Protein AF-A0AAU1MWS6-F1 (afdb_monomer_lite)

Sequence (116 aa):
MHDRPRMEEAVDVLRAELEVGRSTKTELTTRLAWLAFMRFAQQRFATAPTPDSAGLLFQYGTYAFSGRPMFTVDLTRQFDISDDGGEHDHYVQIHCELRCECEPALDALDMLGGGC

Structure (mmCIF, N/CA/C/O backbone):
data_AF-A0AAU1MWS6-F1
#
_entry.id   AF-A0AAU1MWS6-F1
#
loop_
_atom_site.group_PDB
_atom_site.id
_atom_site.type_symbol
_atom_site.label_atom_id
_atom_site.label_alt_id
_atom_site.label_comp_id
_atom_site.label_asym_id
_atom_site.label_entity_id
_atom_site.label_seq_id
_atom_site.pdbx_PDB_ins_code
_atom_site.Cartn_x
_atom_site.Cartn_y
_atom_site.Cartn_z
_atom_site.occupancy
_atom_site.B_iso_or_equiv
_atom_site.auth_seq_id
_atom_site.auth_comp_id
_atom_site.auth_asym_id
_atom_site.auth_atom_id
_atom_site.pdbx_PDB_model_num
ATOM 1 N N . MET A 1 1 ? 23.430 -12.925 -8.103 1.00 44.72 1 MET A N 1
ATOM 2 C CA . MET A 1 1 ? 22.485 -11.816 -8.329 1.00 44.72 1 MET A CA 1
ATOM 3 C C . MET A 1 1 ? 21.163 -12.476 -8.666 1.00 44.72 1 MET A C 1
ATOM 5 O O . MET A 1 1 ? 21.060 -13.016 -9.754 1.00 44.72 1 MET A O 1
ATOM 9 N N . HIS A 1 2 ? 20.258 -12.618 -7.693 1.00 53.53 2 HIS A N 1
ATOM 10 C CA . HIS A 1 2 ? 18.926 -13.152 -7.995 1.00 53.53 2 HIS A CA 1
ATOM 11 C C . HIS A 1 2 ? 18.203 -12.121 -8.861 1.00 53.53 2 HIS A C 1
ATOM 13 O O . HIS A 1 2 ? 18.380 -10.919 -8.632 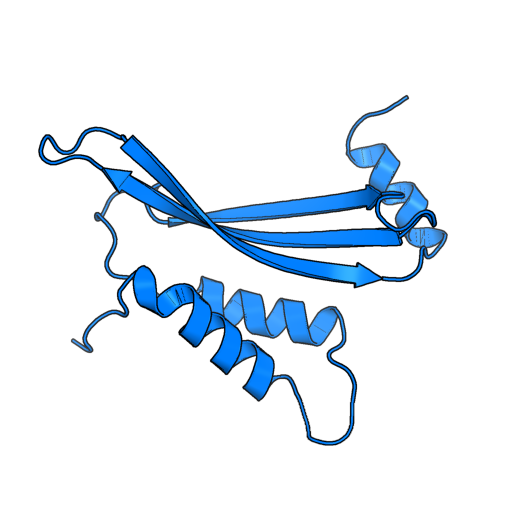1.00 53.53 2 HIS A O 1
ATOM 19 N N . ASP A 1 3 ? 17.480 -12.593 -9.872 1.00 83.12 3 ASP A N 1
ATOM 20 C CA . ASP A 1 3 ? 16.659 -11.738 -10.722 1.00 83.12 3 ASP A CA 1
ATOM 21 C C . ASP A 1 3 ? 15.678 -10.965 -9.826 1.00 83.12 3 ASP A C 1
ATOM 23 O O . ASP A 1 3 ? 15.078 -11.547 -8.917 1.00 83.12 3 ASP A O 1
ATOM 27 N N . ARG A 1 4 ? 15.619 -9.639 -9.974 1.00 87.19 4 ARG A N 1
ATOM 28 C CA . ARG A 1 4 ? 14.723 -8.814 -9.150 1.00 87.19 4 ARG A CA 1
ATOM 29 C C . ARG A 1 4 ? 13.303 -8.980 -9.690 1.00 87.19 4 ARG A C 1
ATOM 31 O O . ARG A 1 4 ? 13.156 -8.956 -10.910 1.00 87.19 4 ARG A O 1
ATOM 38 N N . PRO A 1 5 ? 12.275 -9.079 -8.830 1.00 89.81 5 PRO A N 1
ATOM 39 C CA . PRO A 1 5 ? 10.902 -9.127 -9.309 1.00 89.81 5 PRO A CA 1
ATOM 40 C C . PRO A 1 5 ? 10.583 -7.858 -10.101 1.00 89.81 5 PRO A C 1
ATOM 42 O O . PRO A 1 5 ? 11.035 -6.755 -9.757 1.00 89.81 5 PRO A O 1
ATOM 45 N N . ARG A 1 6 ? 9.810 -8.017 -11.169 1.00 91.56 6 ARG A N 1
ATOM 46 C CA . ARG A 1 6 ? 9.297 -6.909 -11.970 1.00 91.56 6 ARG A CA 1
ATOM 47 C C . ARG A 1 6 ? 8.102 -6.265 -11.276 1.00 91.56 6 ARG A C 1
ATOM 49 O O . ARG A 1 6 ? 7.473 -6.871 -10.409 1.00 91.56 6 ARG A O 1
ATOM 56 N N . MET A 1 7 ? 7.797 -5.019 -11.626 1.00 91.38 7 MET A N 1
ATOM 57 C CA . MET A 1 7 ? 6.712 -4.264 -10.982 1.00 91.38 7 MET A CA 1
ATOM 58 C C . MET A 1 7 ? 5.351 -4.932 -11.193 1.00 91.38 7 MET A C 1
ATOM 60 O O . MET A 1 7 ? 4.509 -4.912 -10.301 1.00 91.38 7 MET A O 1
ATOM 64 N N . GLU A 1 8 ? 5.163 -5.598 -12.329 1.00 91.81 8 GLU A N 1
ATOM 65 C CA . GLU A 1 8 ? 3.946 -6.337 -12.668 1.00 91.81 8 GLU A CA 1
ATOM 66 C C . GLU A 1 8 ? 3.697 -7.507 -11.706 1.00 91.81 8 GLU A C 1
ATOM 68 O O . GLU A 1 8 ? 2.554 -7.890 -11.471 1.00 91.81 8 GLU A O 1
ATOM 73 N N . GLU A 1 9 ? 4.755 -8.038 -11.089 1.00 94.12 9 GLU A N 1
ATOM 74 C CA . GLU A 1 9 ? 4.679 -9.121 -10.106 1.00 94.12 9 GLU A CA 1
ATOM 75 C C . GLU A 1 9 ? 4.366 -8.599 -8.693 1.00 94.12 9 GLU A C 1
ATOM 77 O O . GLU A 1 9 ? 4.138 -9.387 -7.776 1.00 94.12 9 GLU A O 1
ATOM 82 N N . ALA A 1 10 ? 4.335 -7.277 -8.474 1.00 94.50 10 ALA A N 1
ATOM 83 C CA . ALA A 1 10 ? 4.221 -6.693 -7.138 1.00 94.50 10 ALA A CA 1
ATOM 84 C C . ALA A 1 10 ? 2.944 -7.111 -6.396 1.00 94.50 10 ALA A C 1
ATOM 86 O O . ALA A 1 10 ? 2.994 -7.375 -5.193 1.00 94.50 10 ALA A O 1
ATOM 87 N N . VAL A 1 11 ? 1.819 -7.227 -7.107 1.00 95.38 11 VAL A N 1
ATOM 88 C CA . VAL A 1 11 ? 0.555 -7.711 -6.529 1.00 95.38 11 VAL A CA 1
ATOM 89 C C . VAL A 1 11 ? 0.689 -9.156 -6.053 1.00 95.38 11 VAL A C 1
ATOM 91 O O . VAL A 1 11 ? 0.217 -9.490 -4.965 1.00 95.38 11 VAL A O 1
ATOM 94 N N . ASP A 1 12 ? 1.341 -10.011 -6.837 1.00 95.44 12 ASP A N 1
ATOM 95 C CA . ASP A 1 12 ? 1.507 -11.423 -6.500 1.00 95.44 12 ASP A CA 1
ATOM 96 C C . ASP A 1 12 ? 2.492 -11.610 -5.343 1.00 95.44 12 ASP A C 1
ATOM 98 O O . ASP A 1 12 ? 2.235 -12.412 -4.444 1.00 95.44 12 ASP A O 1
ATOM 102 N N . VAL A 1 13 ? 3.559 -10.808 -5.295 1.00 95.06 13 VAL A N 1
ATOM 103 C CA . VAL A 1 13 ? 4.490 -10.770 -4.158 1.00 95.06 13 VAL A CA 1
ATOM 104 C C . VAL A 1 13 ? 3.768 -10.330 -2.882 1.00 95.06 13 VAL A C 1
ATOM 106 O O . VAL A 1 13 ? 3.885 -10.997 -1.854 1.00 95.06 13 VAL A O 1
ATOM 109 N N . LEU A 1 14 ? 2.982 -9.247 -2.926 1.00 94.88 14 LEU A N 1
ATOM 110 C CA . LEU A 1 14 ? 2.198 -8.800 -1.771 1.00 94.88 14 LEU A CA 1
ATOM 111 C C . LEU A 1 14 ? 1.197 -9.877 -1.329 1.00 94.88 14 LEU A C 1
ATOM 113 O O . LEU A 1 14 ? 1.084 -10.164 -0.137 1.00 94.88 14 LEU A O 1
ATOM 117 N N . ARG A 1 15 ? 0.497 -10.509 -2.277 1.00 93.56 15 ARG A N 1
ATOM 118 C CA . ARG A 1 15 ? -0.444 -11.596 -1.983 1.00 93.56 15 ARG A CA 1
ATOM 119 C C . ARG A 1 15 ? 0.257 -12.759 -1.287 1.00 93.56 15 ARG A C 1
ATOM 121 O O . ARG A 1 15 ? -0.247 -13.235 -0.276 1.00 93.56 15 ARG A O 1
ATOM 128 N N . ALA A 1 16 ? 1.421 -13.180 -1.777 1.00 93.25 16 ALA A N 1
ATOM 129 C CA . ALA A 1 16 ? 2.202 -14.242 -1.151 1.00 93.25 16 ALA A CA 1
ATOM 130 C C . ALA A 1 16 ? 2.577 -13.893 0.301 1.00 93.25 16 ALA A C 1
ATOM 132 O O . ALA A 1 16 ? 2.416 -14.723 1.195 1.00 93.25 16 ALA A O 1
ATOM 133 N N . GLU A 1 17 ? 2.997 -12.654 0.566 1.00 93.19 17 GLU A N 1
ATOM 134 C CA . GLU A 1 17 ? 3.333 -12.202 1.922 1.00 93.19 17 GLU A CA 1
ATOM 135 C C . GLU A 1 17 ? 2.125 -12.186 2.870 1.00 93.19 17 GLU A C 1
ATOM 137 O O . GLU A 1 17 ? 2.256 -12.520 4.055 1.00 93.19 17 GLU A O 1
ATOM 142 N N . LEU A 1 18 ? 0.949 -11.812 2.358 1.00 90.75 18 LEU A N 1
ATOM 143 C CA . LEU A 1 18 ? -0.308 -11.829 3.108 1.00 90.75 18 LEU A CA 1
ATOM 144 C C . LEU A 1 18 ? -0.763 -13.261 3.410 1.00 90.75 18 LEU A C 1
ATOM 146 O O . LEU A 1 18 ? -1.212 -13.529 4.524 1.00 90.75 18 LEU A O 1
ATOM 150 N N . GLU A 1 19 ? -0.597 -14.188 2.465 1.00 88.75 19 GLU A N 1
ATOM 151 C CA . GLU A 1 19 ? -0.907 -15.607 2.664 1.00 88.75 19 GLU A CA 1
ATOM 152 C C . GLU A 1 19 ? 0.028 -16.265 3.687 1.00 88.75 19 GLU A C 1
ATOM 154 O O . GLU A 1 19 ? -0.438 -17.015 4.538 1.00 88.75 19 GLU A O 1
ATOM 159 N N . VAL A 1 20 ? 1.318 -15.906 3.722 1.00 83.75 20 VAL A N 1
ATOM 160 C CA . VAL A 1 20 ? 2.222 -16.327 4.815 1.00 83.75 20 VAL A CA 1
ATOM 161 C C . VAL A 1 20 ? 1.717 -15.833 6.179 1.00 83.75 20 VAL A C 1
ATOM 163 O O . VAL A 1 20 ? 1.873 -16.516 7.193 1.00 83.75 20 VAL A O 1
ATOM 166 N N . GLY A 1 21 ? 1.097 -14.650 6.222 1.00 72.88 21 GLY A N 1
ATOM 167 C CA . GLY A 1 21 ? 0.467 -14.105 7.427 1.00 72.88 21 GLY A CA 1
ATOM 168 C C . GLY A 1 21 ? -0.843 -14.797 7.821 1.00 72.88 21 GLY A C 1
ATOM 169 O O . GLY A 1 21 ? -1.226 -14.744 8.992 1.00 72.88 21 GLY A O 1
ATOM 170 N N . ARG A 1 22 ? -1.524 -15.465 6.882 1.00 73.31 22 ARG A N 1
ATOM 171 C CA . ARG A 1 22 ? -2.774 -16.194 7.116 1.00 73.31 22 ARG A CA 1
ATOM 172 C C . ARG A 1 22 ? -2.477 -17.616 7.588 1.00 73.31 22 ARG A C 1
ATOM 174 O O . ARG A 1 22 ? -2.291 -18.540 6.807 1.00 73.31 22 ARG A O 1
ATOM 181 N N . SER A 1 23 ? -2.491 -17.829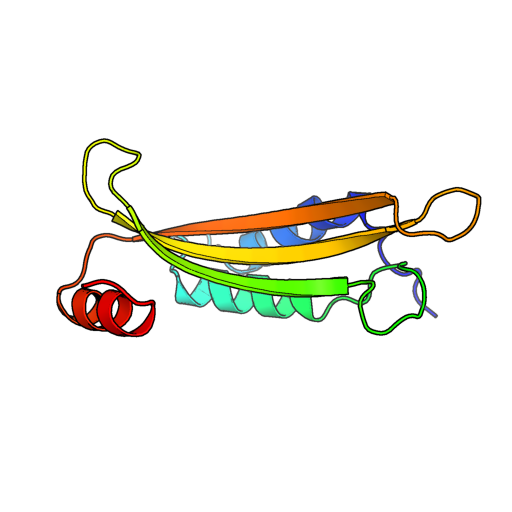 8.903 1.00 58.53 23 SER A N 1
ATOM 182 C CA . SER A 1 23 ? -2.649 -19.190 9.433 1.00 58.53 23 SER A CA 1
ATOM 183 C C . SER A 1 23 ? -4.083 -19.675 9.207 1.00 58.53 23 SER A C 1
ATOM 185 O O . SER A 1 23 ? -5.025 -18.897 9.336 1.00 58.53 23 SER A O 1
ATOM 187 N N . THR A 1 24 ? -4.252 -20.971 8.930 1.00 57.31 24 THR A N 1
ATOM 188 C CA . THR A 1 24 ? -5.479 -21.661 8.462 1.00 57.31 24 THR A CA 1
ATOM 189 C C . THR A 1 24 ? -6.732 -21.541 9.353 1.00 57.31 24 THR A C 1
ATOM 191 O O . THR A 1 24 ? -7.708 -22.253 9.130 1.00 57.31 24 THR A O 1
ATOM 194 N N . LYS A 1 25 ? -6.728 -20.696 10.389 1.00 54.97 25 LYS A N 1
ATOM 195 C CA . LYS A 1 25 ? -7.808 -20.562 11.377 1.00 54.97 25 LYS A CA 1
ATOM 196 C C . LYS A 1 25 ? -8.097 -19.141 11.869 1.00 54.97 25 LYS A C 1
ATOM 198 O O . LYS A 1 25 ? -9.047 -18.991 12.631 1.00 54.97 25 LYS A O 1
ATOM 203 N N . THR A 1 26 ? -7.333 -18.126 11.466 1.00 59.28 26 THR A N 1
ATOM 204 C CA . THR A 1 26 ? -7.484 -16.775 12.027 1.00 59.28 26 THR A CA 1
ATOM 205 C C . THR A 1 26 ? -7.598 -15.748 10.913 1.00 59.28 26 THR A C 1
ATOM 207 O O . THR A 1 26 ? -6.801 -15.759 9.976 1.00 59.28 26 THR A O 1
ATOM 210 N N . GLU A 1 27 ? -8.585 -14.859 11.024 1.00 67.56 27 GLU A N 1
ATOM 211 C CA . GLU A 1 27 ? -8.683 -13.669 10.180 1.00 67.56 27 GLU A CA 1
ATOM 212 C C . GLU A 1 27 ? -7.366 -12.880 10.210 1.00 67.56 27 GLU A C 1
ATOM 214 O O . GLU A 1 27 ? -6.658 -12.830 11.223 1.00 67.56 27 GLU A O 1
ATOM 219 N N . LEU A 1 28 ? -7.014 -12.279 9.073 1.00 73.12 28 LEU A N 1
ATOM 220 C CA . LEU A 1 28 ? -5.807 -11.473 8.961 1.00 73.12 28 LEU A CA 1
ATOM 221 C C . LEU A 1 28 ? -5.981 -10.202 9.801 1.00 73.12 28 LEU A C 1
ATOM 223 O O . LEU A 1 28 ? -6.722 -9.300 9.429 1.00 73.12 28 LEU A O 1
ATOM 227 N N . THR A 1 29 ? -5.287 -10.129 10.934 1.00 83.25 29 THR A N 1
ATOM 228 C CA . THR A 1 29 ? -5.318 -8.941 11.794 1.00 83.25 29 THR A CA 1
ATOM 229 C C . THR A 1 29 ? -4.526 -7.790 11.171 1.00 83.25 29 THR A C 1
ATOM 231 O O . THR A 1 29 ? -3.556 -8.021 10.442 1.00 83.25 29 THR A O 1
ATOM 234 N N . THR A 1 30 ? -4.853 -6.545 11.533 1.00 81.94 30 THR A N 1
ATOM 235 C CA . THR A 1 30 ? -4.133 -5.335 11.086 1.00 81.94 30 THR A CA 1
ATOM 236 C C . THR A 1 30 ? -2.625 -5.437 11.316 1.00 81.94 30 THR A C 1
ATOM 238 O O . THR A 1 30 ? -1.829 -5.074 10.454 1.00 81.94 30 THR A O 1
ATOM 241 N N . ARG A 1 31 ? -2.206 -6.018 12.449 1.00 85.69 31 ARG A N 1
ATOM 242 C CA . ARG A 1 31 ? -0.787 -6.242 12.761 1.00 85.69 31 ARG A CA 1
ATOM 243 C C . ARG A 1 31 ? -0.127 -7.234 11.801 1.00 85.69 31 ARG A C 1
ATOM 245 O O . ARG A 1 31 ? 1.019 -7.025 11.412 1.00 85.69 31 ARG A O 1
ATOM 252 N 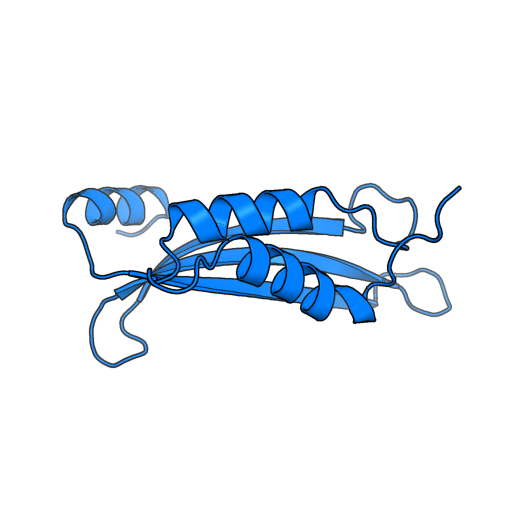N . LEU A 1 32 ? -0.807 -8.325 11.450 1.00 88.06 32 LEU A N 1
ATOM 253 C CA . LEU A 1 32 ? -0.264 -9.319 10.519 1.00 88.06 32 LEU A CA 1
ATOM 254 C C . LEU A 1 32 ? -0.191 -8.763 9.096 1.00 88.06 32 LEU A C 1
ATOM 256 O O . LEU A 1 32 ? 0.823 -8.968 8.431 1.00 88.06 32 LEU A O 1
ATOM 260 N N . ALA A 1 33 ? -1.205 -8.006 8.675 1.00 89.50 33 ALA A N 1
ATOM 261 C CA . ALA A 1 33 ? -1.200 -7.298 7.402 1.00 89.50 33 ALA A CA 1
ATOM 262 C C . ALA A 1 33 ? -0.069 -6.262 7.322 1.00 89.50 33 ALA A C 1
ATOM 264 O O . ALA A 1 33 ? 0.685 -6.268 6.355 1.00 89.50 33 ALA A O 1
ATOM 265 N N . TRP A 1 34 ? 0.135 -5.455 8.370 1.00 90.62 34 TRP A N 1
ATOM 266 C CA . TRP A 1 34 ? 1.269 -4.530 8.464 1.00 90.62 34 TRP A CA 1
ATOM 267 C C . TRP A 1 34 ? 2.613 -5.251 8.312 1.00 90.62 34 TRP A C 1
ATOM 269 O O . TRP A 1 34 ? 3.454 -4.852 7.512 1.00 90.62 34 TRP A O 1
ATOM 279 N N . LEU A 1 35 ? 2.826 -6.345 9.050 1.00 92.12 35 LEU A N 1
ATOM 280 C CA . LEU A 1 35 ? 4.080 -7.099 8.972 1.00 92.12 35 LEU A CA 1
ATOM 281 C C . LEU A 1 35 ? 4.299 -7.718 7.585 1.00 92.12 35 LEU A C 1
ATOM 283 O O . LEU A 1 35 ? 5.434 -7.736 7.113 1.00 92.12 35 LEU 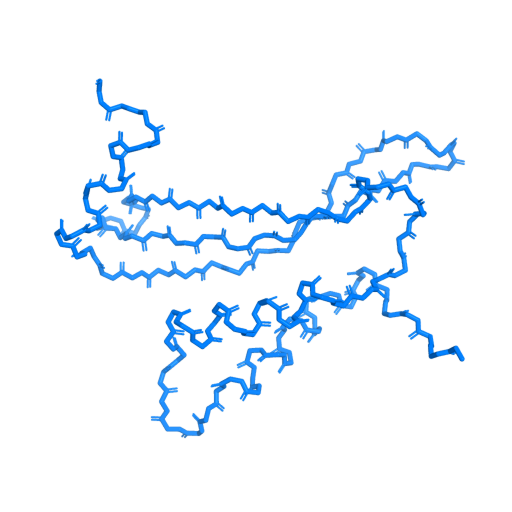A O 1
ATOM 287 N N . ALA A 1 36 ? 3.243 -8.225 6.946 1.00 92.75 36 ALA A N 1
ATOM 288 C CA . ALA A 1 36 ? 3.297 -8.730 5.576 1.00 92.75 36 ALA A CA 1
ATOM 289 C C . ALA A 1 36 ? 3.646 -7.619 4.581 1.00 92.75 36 ALA A C 1
ATOM 291 O O . ALA A 1 36 ? 4.588 -7.763 3.801 1.00 92.75 36 ALA A O 1
ATOM 292 N N . PHE A 1 37 ? 2.968 -6.477 4.680 1.00 94.62 37 PHE A N 1
ATOM 293 C CA . PHE A 1 37 ? 3.252 -5.317 3.850 1.00 94.62 37 PHE A CA 1
ATOM 294 C C . PHE A 1 37 ? 4.689 -4.826 4.034 1.00 94.62 37 PHE A C 1
ATOM 296 O O . PHE A 1 37 ? 5.369 -4.561 3.053 1.00 94.62 37 PHE A O 1
ATOM 303 N N . MET A 1 38 ? 5.209 -4.777 5.262 1.00 94.62 38 MET A N 1
ATOM 304 C CA . MET A 1 38 ? 6.594 -4.363 5.506 1.00 94.62 38 MET A CA 1
ATOM 305 C C . MET A 1 38 ? 7.624 -5.333 4.913 1.00 94.62 38 MET A C 1
ATOM 307 O O . MET A 1 38 ? 8.709 -4.896 4.526 1.00 94.62 38 MET A O 1
ATOM 311 N N . ARG A 1 39 ? 7.324 -6.637 4.814 1.00 94.31 39 ARG A N 1
ATOM 312 C CA . ARG A 1 39 ? 8.184 -7.594 4.091 1.00 94.31 39 ARG A CA 1
ATOM 313 C C . ARG A 1 39 ? 8.129 -7.357 2.586 1.00 94.31 39 ARG A C 1
ATOM 315 O O . ARG A 1 39 ? 9.177 -7.277 1.953 1.00 94.31 39 ARG A O 1
ATOM 322 N N . PHE A 1 40 ? 6.933 -7.143 2.043 1.00 95.06 40 PHE A N 1
ATOM 323 C CA . PHE A 1 40 ? 6.743 -6.726 0.654 1.00 95.06 40 PHE A CA 1
ATOM 324 C C . PHE A 1 40 ? 7.479 -5.410 0.338 1.00 95.06 40 PHE A C 1
ATOM 326 O O . PHE A 1 40 ? 8.189 -5.324 -0.661 1.00 95.06 40 PHE A O 1
ATOM 333 N N . ALA A 1 41 ? 7.386 -4.404 1.206 1.00 92.81 41 ALA A N 1
ATOM 334 C CA . ALA A 1 41 ? 8.008 -3.091 1.053 1.00 92.81 41 ALA A CA 1
ATOM 335 C C . ALA A 1 41 ? 9.543 -3.155 0.995 1.00 92.81 41 ALA A C 1
ATOM 337 O O . ALA A 1 41 ? 10.173 -2.380 0.279 1.00 92.81 41 ALA A O 1
ATOM 338 N N . GLN A 1 42 ? 10.149 -4.115 1.698 1.00 92.44 42 GLN A N 1
ATOM 339 C CA . GLN A 1 42 ? 11.596 -4.346 1.675 1.00 92.44 42 GLN A CA 1
ATOM 340 C C . GLN A 1 42 ? 12.088 -5.012 0.381 1.00 92.44 42 GLN A C 1
ATOM 342 O O . GLN A 1 42 ? 13.292 -4.993 0.108 1.00 92.44 42 GLN A O 1
ATOM 347 N N . GLN A 1 43 ? 11.194 -5.579 -0.439 1.00 91.88 43 GLN A N 1
ATOM 348 C CA . GLN A 1 43 ? 11.582 -6.207 -1.702 1.00 91.88 43 GLN A CA 1
ATOM 349 C C . GLN A 1 43 ? 12.136 -5.171 -2.679 1.00 91.88 43 GLN A C 1
ATOM 351 O O . GLN A 1 43 ? 11.548 -4.107 -2.885 1.00 91.88 43 GLN A O 1
ATOM 356 N N . ARG A 1 44 ? 13.266 -5.489 -3.313 1.00 90.62 44 ARG A N 1
ATOM 357 C CA . ARG A 1 44 ? 13.898 -4.631 -4.322 1.00 90.62 44 ARG A CA 1
ATOM 358 C C . ARG A 1 44 ? 13.388 -5.005 -5.707 1.00 90.62 44 ARG A C 1
ATOM 360 O O . ARG A 1 44 ? 13.904 -5.943 -6.307 1.00 90.62 44 ARG A O 1
ATOM 367 N N . PHE A 1 45 ? 12.414 -4.252 -6.200 1.00 91.69 45 PHE A N 1
ATOM 368 C CA . PHE A 1 45 ? 11.889 -4.409 -7.554 1.00 91.69 45 PHE A CA 1
ATOM 369 C C . PHE A 1 45 ? 12.870 -3.891 -8.613 1.00 91.69 45 PHE A C 1
ATOM 371 O O . PHE A 1 45 ? 13.794 -3.120 -8.322 1.00 91.69 45 PHE A O 1
ATOM 378 N N . ALA A 1 46 ? 12.695 -4.355 -9.847 1.00 90.56 46 ALA A N 1
ATOM 379 C CA . ALA A 1 46 ? 13.431 -3.894 -11.017 1.00 90.56 46 ALA A CA 1
ATOM 380 C C . ALA A 1 46 ? 12.921 -2.516 -11.493 1.00 90.56 46 ALA A C 1
ATOM 382 O O . ALA A 1 46 ? 12.312 -2.405 -12.549 1.00 90.56 46 ALA A O 1
ATOM 383 N N . THR A 1 47 ? 13.158 -1.473 -10.696 1.00 87.00 47 THR A N 1
ATOM 384 C CA . THR A 1 47 ? 12.830 -0.074 -11.026 1.00 87.00 47 THR A CA 1
ATOM 385 C C . THR A 1 47 ? 14.071 0.699 -11.471 1.00 87.00 47 THR A C 1
ATOM 387 O O . THR A 1 47 ? 15.205 0.266 -11.221 1.00 87.00 47 THR A O 1
ATOM 390 N N . ALA A 1 48 ? 13.875 1.877 -12.073 1.00 83.06 48 ALA A N 1
ATOM 391 C CA . ALA A 1 48 ? 14.969 2.805 -12.345 1.00 83.06 48 ALA A CA 1
ATOM 392 C C . ALA A 1 48 ? 15.752 3.116 -11.048 1.00 83.06 48 ALA A C 1
ATOM 394 O O . ALA A 1 48 ? 15.147 3.213 -9.974 1.00 83.06 48 ALA A O 1
ATOM 395 N N . PRO A 1 49 ? 17.089 3.259 -11.094 1.00 78.81 49 PR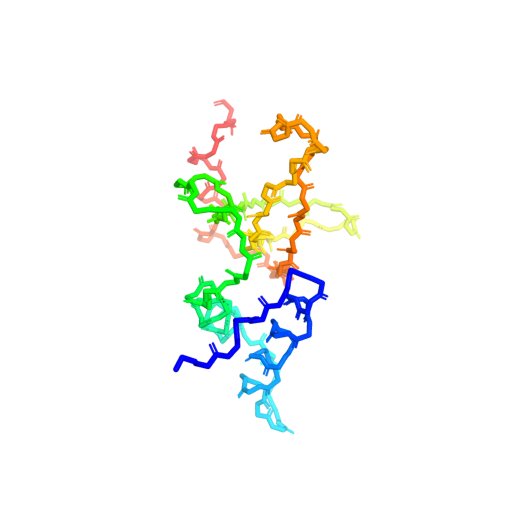O A N 1
ATOM 396 C CA . PRO A 1 49 ? 17.932 3.391 -9.905 1.00 78.81 49 PRO A CA 1
ATOM 397 C C . PRO A 1 49 ? 17.952 4.822 -9.336 1.00 78.81 49 PRO A C 1
ATOM 399 O O . PRO A 1 49 ? 18.999 5.287 -8.889 1.00 78.81 49 PRO A O 1
ATOM 402 N N . THR A 1 50 ? 16.822 5.528 -9.358 1.00 79.62 50 THR A N 1
ATOM 403 C CA . THR A 1 50 ? 16.670 6.839 -8.718 1.00 79.62 50 THR A CA 1
ATOM 404 C C . THR A 1 50 ? 15.986 6.675 -7.351 1.00 79.62 50 THR A C 1
ATOM 406 O O . THR A 1 50 ? 15.305 5.669 -7.121 1.00 79.62 50 THR A O 1
ATOM 409 N N . PRO A 1 51 ? 16.205 7.604 -6.400 1.00 74.62 51 PRO A N 1
ATOM 410 C CA . PRO A 1 51 ? 15.660 7.494 -5.043 1.00 74.62 51 PRO A CA 1
ATOM 411 C C . PRO A 1 51 ? 14.131 7.388 -4.980 1.00 74.62 51 PRO A C 1
ATOM 413 O O . PRO A 1 51 ? 13.617 6.691 -4.108 1.00 74.62 51 PRO A O 1
ATOM 416 N N . ASP A 1 52 ? 13.429 8.020 -5.921 1.00 76.94 52 ASP A N 1
ATOM 417 C CA . ASP A 1 52 ? 11.972 8.176 -5.878 1.00 76.94 52 ASP A CA 1
ATOM 418 C C . ASP A 1 52 ? 11.220 7.157 -6.753 1.00 76.94 52 ASP A C 1
ATOM 420 O O . ASP A 1 52 ? 9.992 7.109 -6.731 1.00 76.94 52 ASP A O 1
ATOM 424 N N . SER A 1 53 ? 11.935 6.266 -7.455 1.00 85.38 53 SER A N 1
ATOM 425 C CA . SER A 1 53 ? 11.315 5.258 -8.331 1.00 85.38 53 SER A CA 1
ATOM 426 C C . SER A 1 53 ? 10.438 4.234 -7.614 1.00 85.38 53 SER A C 1
ATOM 428 O O . SER A 1 53 ? 9.673 3.519 -8.259 1.00 85.38 53 SER A O 1
ATOM 430 N N . ALA A 1 54 ? 10.610 4.073 -6.300 1.00 89.06 54 ALA A N 1
ATOM 431 C CA . ALA A 1 54 ? 9.885 3.095 -5.498 1.00 89.06 54 ALA A CA 1
ATOM 432 C C . ALA A 1 54 ? 9.617 3.648 -4.091 1.00 89.06 54 ALA A C 1
ATOM 434 O O . ALA A 1 54 ? 10.417 3.457 -3.173 1.00 89.06 54 ALA A O 1
ATOM 435 N N . GLY A 1 55 ? 8.480 4.321 -3.932 1.00 91.56 55 GLY A N 1
ATOM 436 C CA . GLY A 1 55 ? 8.064 4.968 -2.689 1.00 91.56 55 GLY A CA 1
ATOM 437 C C . GLY A 1 55 ? 7.089 4.136 -1.854 1.00 91.56 55 GLY A C 1
ATOM 438 O O . GLY A 1 55 ? 6.448 3.203 -2.346 1.00 91.56 55 GLY A O 1
ATOM 439 N N . LEU A 1 56 ? 6.951 4.512 -0.581 1.00 93.50 56 LEU A N 1
ATOM 440 C CA . LEU A 1 56 ? 5.903 4.023 0.316 1.00 93.50 56 LEU A CA 1
ATOM 441 C C . LEU A 1 56 ? 5.039 5.199 0.765 1.00 93.50 56 LEU A C 1
ATOM 443 O O . LEU A 1 56 ? 5.567 6.232 1.176 1.00 93.50 56 LEU A O 1
ATOM 447 N N . LEU A 1 57 ? 3.727 5.009 0.723 1.00 92.75 57 LEU A N 1
ATOM 448 C CA . LEU A 1 57 ? 2.729 5.961 1.179 1.00 92.75 57 LEU A CA 1
ATOM 449 C C . LEU A 1 57 ? 1.834 5.275 2.216 1.00 92.75 57 LEU A C 1
ATOM 451 O O . LEU A 1 57 ? 1.420 4.134 2.034 1.00 92.75 57 LEU A O 1
ATOM 455 N N . PHE A 1 58 ? 1.558 5.972 3.314 1.00 90.88 58 PHE A N 1
ATOM 456 C CA . PHE A 1 58 ? 0.724 5.478 4.405 1.00 90.88 58 PHE A CA 1
ATOM 457 C C . PHE A 1 58 ? -0.393 6.481 4.642 1.00 90.88 58 PHE A C 1
ATOM 459 O O . PHE A 1 58 ? -0.127 7.622 5.023 1.00 90.88 58 PHE A O 1
ATOM 466 N N . GLN A 1 59 ? -1.629 6.062 4.404 1.00 90.19 59 GLN A N 1
ATOM 467 C CA . GLN A 1 59 ? -2.809 6.896 4.595 1.00 90.19 59 GLN A CA 1
ATOM 468 C C . GLN A 1 59 ? -3.735 6.224 5.597 1.00 90.19 59 GLN A C 1
ATOM 470 O O . GLN A 1 59 ? -3.835 5.000 5.655 1.00 90.19 59 GLN A O 1
ATOM 475 N N . TYR A 1 60 ? -4.390 7.027 6.422 1.00 89.88 60 TYR A N 1
ATOM 476 C CA . TYR A 1 60 ? -5.381 6.533 7.359 1.00 89.88 60 TYR A CA 1
ATOM 477 C C . TYR A 1 60 ? -6.432 7.598 7.632 1.00 89.88 60 TYR A C 1
ATOM 479 O O . TYR A 1 60 ? -6.172 8.791 7.470 1.00 89.88 60 TYR A O 1
ATOM 487 N N . GLY A 1 61 ? -7.606 7.147 8.050 1.00 87.75 61 GLY A N 1
ATOM 488 C CA . GLY A 1 61 ? -8.695 8.025 8.449 1.00 87.75 61 GLY A CA 1
ATOM 489 C C . GLY A 1 61 ? -10.008 7.278 8.603 1.00 87.75 61 GLY A C 1
ATOM 490 O O . GLY A 1 61 ? -10.137 6.112 8.208 1.00 87.75 61 GLY A O 1
ATOM 491 N N . THR A 1 62 ? -10.994 7.956 9.177 1.00 88.12 62 THR A N 1
ATOM 492 C CA . THR A 1 62 ? -12.350 7.420 9.288 1.00 88.12 62 THR A CA 1
ATOM 493 C C . THR A 1 62 ? -13.189 7.829 8.084 1.00 88.12 62 THR A C 1
ATOM 495 O O . THR A 1 62 ? -13.423 9.011 7.838 1.00 88.12 62 THR A O 1
ATOM 498 N N . TYR A 1 63 ? -13.705 6.847 7.343 1.00 85.12 63 TYR A N 1
ATOM 499 C CA . TYR A 1 63 ? -14.527 7.099 6.159 1.00 85.12 63 TYR A CA 1
ATOM 500 C C . TYR A 1 63 ? -15.831 6.310 6.200 1.00 85.12 63 TYR A C 1
ATOM 502 O O . TYR A 1 63 ? -15.870 5.159 6.625 1.00 85.12 63 TYR A O 1
ATOM 510 N N . ALA A 1 64 ? -16.911 6.910 5.698 1.00 85.56 64 ALA A N 1
ATOM 511 C CA . ALA A 1 64 ? -18.234 6.287 5.632 1.00 85.56 64 ALA A CA 1
ATOM 512 C C . ALA A 1 64 ? -18.569 5.714 4.238 1.00 85.56 64 ALA A C 1
ATOM 514 O O . ALA A 1 64 ? -19.725 5.746 3.815 1.00 85.56 64 ALA A O 1
ATOM 515 N N . PHE A 1 65 ? -17.579 5.186 3.503 1.00 78.12 65 PHE A N 1
ATOM 516 C CA . PHE A 1 65 ? -17.770 4.684 2.130 1.00 78.12 65 PHE A CA 1
ATOM 517 C C . PHE A 1 65 ? -18.773 3.523 2.026 1.00 78.12 65 PHE A C 1
ATOM 519 O O . PHE A 1 65 ? -19.436 3.367 1.005 1.00 78.12 65 PHE A O 1
ATOM 526 N N . SER A 1 66 ? -18.910 2.717 3.081 1.00 76.31 66 SER A N 1
ATOM 527 C CA . SER A 1 66 ? -19.863 1.600 3.161 1.00 76.31 66 SER A CA 1
ATOM 528 C C . SER A 1 66 ? -21.236 2.002 3.724 1.00 76.31 66 SER A C 1
ATOM 530 O O . SER A 1 66 ? -22.078 1.138 3.965 1.00 76.31 66 SER A O 1
ATOM 532 N N . GLY A 1 67 ? -21.469 3.296 3.982 1.00 80.88 67 GLY A N 1
ATOM 533 C CA . GLY A 1 67 ? -22.650 3.802 4.691 1.00 80.88 67 GLY A CA 1
ATOM 534 C C . GLY A 1 67 ? -22.546 3.734 6.221 1.00 80.88 67 GLY A C 1
ATOM 535 O O . GLY A 1 67 ? -23.427 4.242 6.913 1.00 80.88 67 GLY A O 1
ATOM 536 N N . ARG A 1 68 ? -21.467 3.151 6.760 1.00 84.69 68 ARG A N 1
ATOM 537 C CA . ARG A 1 68 ? -21.072 3.234 8.174 1.00 84.69 68 ARG A CA 1
ATOM 538 C C . ARG A 1 68 ? -19.637 3.759 8.266 1.00 84.69 68 ARG A C 1
ATOM 540 O O . ARG A 1 68 ? -18.829 3.351 7.432 1.00 84.69 68 ARG A O 1
ATOM 547 N N . PRO A 1 69 ? -19.313 4.645 9.225 1.00 84.81 69 PRO A N 1
ATOM 548 C CA . PRO A 1 69 ? -17.934 5.057 9.467 1.00 84.81 69 PRO A CA 1
ATOM 549 C C . PRO A 1 69 ? -17.066 3.843 9.808 1.00 84.81 69 PRO A C 1
ATOM 551 O O . PRO A 1 69 ? -17.436 3.057 10.677 1.00 84.81 69 PRO A O 1
ATOM 554 N N . MET A 1 70 ? -15.946 3.696 9.106 1.00 87.19 70 MET A N 1
ATOM 555 C CA . MET A 1 70 ? -14.938 2.665 9.343 1.00 87.19 70 MET A CA 1
ATOM 556 C C . MET A 1 70 ? -13.561 3.317 9.354 1.00 87.19 70 MET A C 1
ATOM 558 O O . MET A 1 70 ? -13.258 4.147 8.490 1.00 87.19 70 MET A O 1
ATOM 562 N N . PHE A 1 71 ? -12.708 2.906 10.289 1.00 87.44 71 PHE A N 1
ATOM 563 C CA . PHE A 1 71 ? -11.313 3.319 10.278 1.00 87.44 71 PHE A CA 1
ATOM 564 C C . PHE A 1 71 ? -10.580 2.552 9.180 1.00 87.44 71 PHE A C 1
ATOM 566 O O . PHE A 1 71 ? -10.570 1.318 9.159 1.00 87.44 71 PHE A O 1
ATOM 573 N N . THR A 1 72 ? -9.989 3.282 8.245 1.00 88.88 72 THR A N 1
ATOM 574 C CA . THR A 1 72 ? -9.265 2.717 7.109 1.00 88.88 72 THR A CA 1
ATOM 575 C C . THR A 1 72 ? -7.782 2.994 7.274 1.00 88.88 72 THR A C 1
ATOM 577 O O . THR A 1 72 ? -7.393 4.116 7.586 1.00 88.88 72 THR A O 1
ATOM 580 N N . VAL A 1 73 ? -6.959 1.974 7.050 1.00 89.69 73 VAL A N 1
ATOM 581 C CA . VAL A 1 73 ? -5.511 2.102 6.880 1.00 89.69 73 VAL A CA 1
ATOM 582 C C . VAL A 1 73 ? -5.179 1.621 5.480 1.00 89.69 73 VAL A C 1
ATOM 584 O O . VAL A 1 73 ? -5.458 0.472 5.148 1.00 89.69 73 VAL A O 1
ATOM 587 N N . ASP A 1 74 ? -4.575 2.484 4.679 1.00 92.56 74 ASP A N 1
ATOM 588 C CA . ASP A 1 74 ? -4.101 2.164 3.342 1.00 92.56 74 ASP A CA 1
ATOM 589 C C . ASP A 1 74 ? -2.571 2.212 3.309 1.00 92.56 74 ASP A C 1
ATOM 591 O O . ASP A 1 74 ? -1.940 3.252 3.535 1.00 92.56 74 ASP A O 1
ATOM 595 N N . LEU A 1 75 ? -1.979 1.035 3.106 1.00 94.75 75 LEU A N 1
ATOM 596 C CA . LEU A 1 75 ? -0.541 0.854 2.968 1.00 94.75 75 LEU A CA 1
ATOM 597 C C . LEU A 1 75 ? -0.231 0.737 1.479 1.00 94.75 75 LEU A C 1
ATOM 599 O O . LEU A 1 75 ? -0.579 -0.262 0.845 1.00 94.75 75 LEU A O 1
ATOM 603 N N . THR A 1 76 ? 0.456 1.734 0.937 1.00 95.88 76 THR A N 1
ATOM 604 C CA . THR A 1 76 ? 0.645 1.869 -0.504 1.00 95.88 76 THR A CA 1
ATOM 605 C C . THR A 1 76 ? 2.112 1.807 -0.863 1.00 95.88 76 THR A C 1
ATOM 607 O O . THR A 1 76 ? 2.967 2.449 -0.251 1.00 95.88 76 THR A O 1
ATOM 610 N N . ARG A 1 77 ? 2.416 1.026 -1.895 1.00 95.38 77 ARG A N 1
ATOM 611 C CA . ARG A 1 77 ? 3.707 1.072 -2.571 1.00 95.38 77 ARG A CA 1
ATOM 612 C C . ARG A 1 77 ? 3.515 1.662 -3.955 1.00 95.38 77 ARG A C 1
ATOM 614 O O . ARG A 1 77 ? 2.692 1.160 -4.714 1.00 95.38 77 ARG A O 1
ATOM 621 N N . GLN A 1 78 ? 4.271 2.707 -4.264 1.00 94.69 78 GLN A N 1
ATOM 622 C CA . GLN A 1 78 ? 4.205 3.400 -5.546 1.00 94.69 78 GLN A CA 1
ATOM 623 C C . GLN A 1 78 ? 5.480 3.175 -6.346 1.00 94.69 78 GLN A C 1
ATOM 625 O O . GLN A 1 78 ? 6.577 3.190 -5.786 1.00 94.69 78 GLN A O 1
ATOM 630 N N . PHE A 1 79 ? 5.326 2.996 -7.649 1.00 94.44 79 PHE A N 1
ATOM 631 C CA . PHE A 1 79 ? 6.414 2.863 -8.600 1.00 94.44 79 PHE A CA 1
ATOM 632 C C . PHE A 1 79 ? 6.320 3.968 -9.640 1.00 94.44 79 PHE A C 1
ATOM 634 O O . PHE A 1 79 ? 5.245 4.186 -10.197 1.00 94.44 79 PHE A O 1
ATOM 641 N N . ASP A 1 80 ? 7.432 4.657 -9.869 1.00 92.94 80 ASP A N 1
ATOM 642 C CA . ASP A 1 80 ? 7.557 5.627 -10.952 1.00 92.94 80 ASP A CA 1
ATOM 643 C C . ASP A 1 80 ? 7.673 4.896 -12.289 1.00 92.94 80 ASP A C 1
ATOM 645 O O . ASP A 1 80 ? 8.499 3.988 -12.435 1.00 92.94 80 ASP A O 1
ATOM 649 N N . ILE A 1 81 ? 6.845 5.288 -13.251 1.00 90.81 81 ILE A N 1
ATOM 650 C CA . ILE A 1 81 ? 6.948 4.862 -14.639 1.00 90.81 81 ILE A CA 1
ATOM 651 C C . ILE A 1 81 ? 7.456 6.049 -15.440 1.00 90.81 81 ILE A C 1
ATOM 653 O O . ILE A 1 81 ? 6.853 7.123 -15.433 1.00 90.81 81 ILE A O 1
ATOM 657 N N . SER A 1 82 ? 8.566 5.825 -16.133 1.00 89.25 82 SER A N 1
ATOM 658 C CA . SER A 1 82 ? 9.138 6.788 -17.064 1.00 89.25 82 SER A CA 1
ATOM 659 C C . SER A 1 82 ? 8.803 6.392 -18.504 1.00 89.25 82 SER A C 1
ATOM 661 O O . SER A 1 82 ? 8.659 5.204 -18.805 1.00 89.25 82 SER A O 1
ATOM 663 N N . ASP A 1 83 ? 8.693 7.375 -19.389 1.00 87.56 83 ASP A N 1
ATOM 664 C CA . ASP A 1 83 ? 8.506 7.159 -20.822 1.00 87.56 83 ASP A CA 1
ATOM 665 C C . ASP A 1 83 ? 9.806 6.706 -21.525 1.00 87.56 83 ASP A C 1
ATOM 667 O O . ASP A 1 83 ? 10.865 6.553 -20.909 1.00 87.56 83 ASP A O 1
ATOM 671 N N . ASP A 1 84 ? 9.744 6.503 -22.846 1.00 86.44 84 ASP A N 1
ATOM 672 C CA . ASP A 1 84 ? 10.911 6.129 -23.665 1.00 86.44 84 ASP A CA 1
ATOM 673 C C . ASP A 1 84 ? 12.036 7.190 -23.642 1.00 86.44 84 ASP A C 1
ATOM 675 O O . ASP A 1 84 ? 13.183 6.892 -23.987 1.00 86.44 84 ASP A O 1
ATOM 679 N N . GLY A 1 85 ? 11.721 8.430 -23.250 1.00 84.81 85 GLY A N 1
ATOM 680 C CA . GLY A 1 85 ? 12.668 9.525 -23.043 1.00 84.81 85 GLY A CA 1
ATOM 681 C C . GLY A 1 85 ? 13.310 9.533 -21.653 1.00 84.81 85 GLY A C 1
ATOM 682 O O . GLY A 1 85 ? 14.259 10.288 -21.436 1.00 84.81 85 GLY A O 1
ATOM 683 N N . GLY A 1 86 ? 12.845 8.681 -20.735 1.00 84.06 86 GLY A N 1
ATOM 684 C CA . GLY A 1 86 ? 13.271 8.654 -19.338 1.00 84.06 86 GL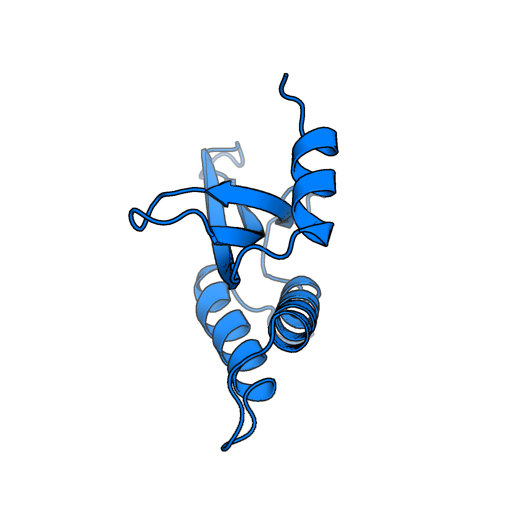Y A CA 1
ATOM 685 C C . GLY A 1 86 ? 12.655 9.767 -18.488 1.00 84.06 86 GLY A C 1
ATOM 686 O O . GLY A 1 86 ? 13.107 9.973 -17.361 1.00 84.06 86 GLY A O 1
ATOM 687 N N . GLU A 1 87 ? 11.651 10.474 -19.008 1.00 86.94 87 GLU A N 1
ATOM 688 C CA . GLU A 1 87 ? 10.881 11.467 -18.263 1.00 86.94 87 GLU A CA 1
ATOM 689 C C . GLU A 1 87 ? 9.738 10.787 -17.511 1.00 86.94 87 GLU A C 1
ATOM 691 O O . GLU A 1 87 ? 9.235 9.745 -17.928 1.00 86.94 87 GLU A O 1
ATOM 696 N N . HIS A 1 88 ? 9.320 11.376 -16.391 1.00 88.12 88 HIS A N 1
ATOM 697 C CA . HIS A 1 88 ? 8.173 10.880 -15.632 1.00 88.12 88 HIS A CA 1
ATOM 698 C C . HIS A 1 88 ? 6.906 10.857 -16.498 1.00 88.12 88 HIS A C 1
ATOM 700 O O . HIS A 1 88 ? 6.525 11.882 -17.064 1.00 88.12 88 HIS A O 1
ATOM 706 N N . ASP A 1 89 ? 6.222 9.714 -16.524 1.00 91.62 89 ASP A N 1
ATOM 707 C CA . ASP A 1 89 ? 4.913 9.554 -17.157 1.00 91.62 89 ASP A CA 1
ATOM 708 C C . ASP A 1 89 ? 3.806 9.454 -16.097 1.00 91.62 89 ASP A C 1
ATOM 710 O O . ASP A 1 89 ? 2.944 10.329 -15.993 1.00 91.62 89 ASP A O 1
ATOM 714 N N . HIS A 1 90 ? 3.840 8.409 -15.263 1.00 92.12 90 HIS A N 1
ATOM 715 C CA . HIS A 1 90 ? 2.827 8.192 -14.228 1.00 92.12 90 HIS A CA 1
ATOM 716 C C . HIS A 1 90 ? 3.334 7.321 -13.072 1.00 92.12 90 HIS A C 1
ATOM 718 O O . HIS A 1 90 ? 4.396 6.708 -13.141 1.00 92.12 90 HIS A O 1
ATOM 724 N N . TYR A 1 91 ? 2.543 7.231 -11.998 1.00 91.81 91 TYR A N 1
ATOM 725 C CA . TYR A 1 91 ? 2.776 6.270 -10.919 1.00 91.81 91 TYR A CA 1
ATOM 726 C C . TYR A 1 91 ? 1.853 5.061 -11.039 1.00 91.81 91 TYR A C 1
ATOM 728 O O . TYR A 1 91 ? 0.645 5.202 -11.237 1.00 91.81 91 TYR A O 1
ATOM 736 N N . VAL A 1 92 ? 2.407 3.873 -10.812 1.00 93.81 92 VAL A N 1
ATOM 737 C CA . VAL A 1 92 ? 1.633 2.656 -10.543 1.00 93.81 92 VAL A CA 1
ATOM 738 C C . VAL A 1 92 ? 1.636 2.403 -9.041 1.00 93.81 92 VAL A C 1
ATOM 740 O O . VAL A 1 92 ? 2.695 2.342 -8.419 1.00 93.81 92 VAL A O 1
ATOM 743 N N . GLN A 1 93 ? 0.452 2.254 -8.449 1.00 95.25 93 GLN A N 1
ATOM 744 C CA . GLN A 1 93 ? 0.285 2.107 -7.003 1.00 95.25 93 GLN A CA 1
ATOM 745 C C . GLN A 1 93 ? -0.366 0.772 -6.648 1.00 95.25 93 GLN A C 1
ATOM 747 O O . GLN A 1 93 ? -1.395 0.388 -7.203 1.00 95.25 93 GLN A O 1
ATOM 752 N N . ILE A 1 94 ? 0.246 0.066 -5.699 1.00 96.00 94 ILE A N 1
ATOM 753 C CA . ILE A 1 94 ? -0.288 -1.159 -5.110 1.00 96.00 94 ILE A CA 1
ATOM 754 C C . ILE A 1 94 ? -0.762 -0.839 -3.698 1.00 96.00 94 ILE A C 1
ATOM 756 O O . ILE A 1 94 ? 0.051 -0.481 -2.843 1.00 96.00 94 ILE A O 1
ATOM 760 N N . HIS A 1 95 ? -2.062 -1.010 -3.474 1.00 95.25 95 HIS A N 1
ATOM 761 C CA . HIS A 1 95 ? -2.741 -0.701 -2.220 1.00 95.25 95 HIS A CA 1
ATOM 762 C C . HIS A 1 95 ? -2.992 -1.967 -1.397 1.00 95.25 95 HIS A C 1
ATOM 764 O O . HIS A 1 95 ? -3.465 -2.985 -1.913 1.00 95.25 95 HIS A O 1
ATOM 770 N N . CYS A 1 96 ? -2.709 -1.892 -0.101 1.00 94.12 96 CYS A N 1
ATOM 771 C CA . CYS A 1 96 ? -3.109 -2.871 0.901 1.00 94.12 96 CYS A CA 1
ATOM 772 C C . CYS A 1 96 ? -4.038 -2.179 1.902 1.00 94.12 96 CYS A C 1
ATOM 774 O O . CYS A 1 96 ? -3.601 -1.708 2.955 1.00 94.12 96 CYS A O 1
ATOM 776 N N . GLU A 1 97 ? -5.325 -2.135 1.558 1.00 92.69 97 GLU A N 1
ATOM 777 C CA . GLU A 1 97 ? -6.350 -1.462 2.352 1.00 92.69 97 GLU A CA 1
ATOM 778 C C . GLU A 1 97 ? -6.913 -2.381 3.448 1.00 92.69 97 GLU A C 1
ATOM 780 O O . GLU A 1 97 ? -7.350 -3.509 3.197 1.00 92.69 97 GLU A O 1
ATOM 785 N N . LEU A 1 98 ? -6.924 -1.876 4.679 1.00 88.56 98 LEU A N 1
ATOM 786 C CA . LEU A 1 98 ? -7.454 -2.533 5.866 1.00 88.56 98 LEU A CA 1
ATOM 787 C C . LEU A 1 98 ? -8.587 -1.687 6.434 1.00 88.56 98 LEU A C 1
ATOM 789 O O . LEU A 1 98 ? -8.392 -0.517 6.756 1.00 88.56 98 LEU A O 1
ATOM 793 N N . ARG A 1 99 ? -9.759 -2.298 6.604 1.00 87.50 99 ARG A N 1
ATOM 794 C CA . ARG A 1 99 ? -10.927 -1.660 7.219 1.00 87.50 99 ARG A CA 1
ATOM 795 C C . ARG A 1 99 ? -11.166 -2.272 8.587 1.00 87.50 99 ARG A C 1
ATOM 797 O O . ARG A 1 99 ? -11.326 -3.485 8.698 1.00 87.50 99 ARG A O 1
ATOM 804 N N . CYS A 1 100 ? -11.179 -1.427 9.604 1.00 82.12 100 CYS A N 1
ATOM 805 C CA . CYS A 1 100 ? -11.399 -1.796 10.994 1.00 82.12 100 CYS A CA 1
ATOM 806 C C . CYS A 1 100 ? -12.640 -1.069 11.517 1.00 82.12 100 CYS A C 1
ATOM 808 O O . CYS A 1 100 ? -12.970 0.025 11.051 1.00 82.12 100 CYS A O 1
ATOM 810 N N . GLU A 1 101 ? -13.309 -1.660 12.504 1.00 82.62 101 GLU A N 1
ATOM 811 C CA . GLU A 1 101 ? -14.322 -0.935 13.273 1.00 82.62 101 GLU A CA 1
ATOM 812 C C . GLU A 1 101 ? -13.693 0.306 13.927 1.00 82.62 101 GLU A C 1
ATOM 814 O O . GLU A 1 101 ? -12.513 0.302 14.295 1.00 82.62 101 GLU A O 1
ATOM 819 N N . CYS A 1 102 ? -14.478 1.377 14.052 1.00 75.19 102 CYS A N 1
ATOM 820 C CA . CYS A 1 102 ? -14.037 2.589 14.731 1.00 75.19 102 CYS A CA 1
ATOM 821 C C . CYS A 1 102 ? -13.845 2.304 16.224 1.00 75.19 102 CYS A C 1
ATOM 823 O O . CYS A 1 102 ? -14.804 2.046 16.951 1.00 75.19 102 CYS A O 1
ATOM 825 N N . GLU A 1 103 ? -12.600 2.374 16.680 1.00 75.12 103 GLU A N 1
ATOM 826 C CA . GLU A 1 103 ? -12.262 2.368 18.100 1.00 75.12 103 GLU A CA 1
ATOM 827 C C . GLU A 1 103 ? -12.146 3.819 18.584 1.00 75.12 103 GLU A C 1
ATOM 829 O O . GLU A 1 103 ? -11.400 4.578 17.965 1.00 75.12 103 GLU A O 1
ATOM 834 N N . PRO A 1 104 ? -12.781 4.222 19.703 1.00 73.31 104 PRO A N 1
ATOM 835 C CA . PRO A 1 104 ? -12.743 5.609 20.187 1.00 73.31 104 PRO A CA 1
ATOM 836 C C . PRO A 1 104 ? -11.327 6.168 20.403 1.00 73.31 104 PRO A C 1
ATOM 838 O O . PRO A 1 104 ? -11.101 7.373 20.361 1.00 73.31 104 PRO A O 1
ATOM 841 N N . ALA A 1 105 ? -10.344 5.293 20.638 1.00 71.56 105 ALA A N 1
ATOM 842 C CA . ALA A 1 105 ? -8.939 5.679 20.743 1.00 71.56 105 ALA A CA 1
ATOM 843 C C . ALA A 1 105 ? -8.333 6.169 19.408 1.00 71.56 105 ALA A C 1
ATOM 845 O O . ALA A 1 105 ? -7.326 6.874 19.424 1.00 71.56 105 ALA A O 1
ATOM 846 N N . LEU A 1 106 ? -8.924 5.797 18.268 1.00 68.19 106 LEU A N 1
ATOM 847 C CA . LEU A 1 106 ? -8.491 6.175 16.921 1.00 68.19 106 LEU A CA 1
ATOM 848 C C . LEU A 1 106 ? -9.131 7.485 16.443 1.00 68.19 106 LEU A C 1
ATOM 850 O O . LEU A 1 106 ? -8.543 8.145 15.591 1.00 68.19 106 LEU A O 1
ATOM 854 N N . ASP A 1 107 ? -10.239 7.928 17.047 1.00 67.69 107 ASP A N 1
ATOM 855 C CA . ASP A 1 107 ? -10.847 9.242 16.766 1.00 67.69 107 ASP A CA 1
ATOM 856 C C . ASP A 1 107 ? -9.857 10.395 17.029 1.00 67.69 107 ASP A C 1
ATOM 858 O O . ASP A 1 107 ? -9.873 11.430 16.365 1.00 67.69 107 ASP A O 1
ATOM 862 N N . ALA A 1 108 ? -8.935 10.205 17.979 1.00 67.69 108 ALA A N 1
ATOM 863 C CA . ALA A 1 108 ? -7.878 11.169 18.273 1.00 67.69 108 ALA A CA 1
ATOM 864 C C . ALA A 1 108 ? -6.826 11.292 17.151 1.00 67.69 108 ALA A C 1
ATOM 866 O O . ALA A 1 108 ? -6.102 12.287 17.111 1.00 67.69 108 ALA A O 1
ATOM 867 N N . LEU A 1 109 ? -6.718 10.305 16.252 1.00 67.00 109 LEU A N 1
ATOM 868 C CA . LEU A 1 109 ? -5.775 10.326 15.130 1.00 67.00 109 LEU A CA 1
ATOM 869 C C . LEU A 1 109 ? -6.311 11.117 13.932 1.00 67.00 109 LEU A C 1
ATOM 871 O O . LEU A 1 109 ? -5.508 11.743 13.242 1.00 67.00 109 LEU A O 1
ATOM 875 N N . ASP A 1 110 ? -7.632 11.175 13.727 1.00 58.56 110 ASP A N 1
ATOM 876 C CA . ASP A 1 110 ? -8.235 12.065 12.717 1.00 58.56 110 ASP A CA 1
ATOM 877 C C . ASP A 1 110 ? -7.877 13.540 13.002 1.00 58.56 110 ASP A C 1
ATOM 879 O O . ASP A 1 110 ? -7.631 14.322 12.086 1.00 58.56 110 ASP A O 1
ATOM 883 N N . MET A 1 111 ? -7.711 13.908 14.278 1.00 54.34 111 MET A N 1
ATOM 884 C CA . MET A 1 111 ? -7.323 15.263 14.701 1.00 54.34 111 MET A CA 1
ATOM 885 C C . MET A 1 111 ? -5.866 15.638 14.361 1.00 54.34 111 MET A C 1
ATOM 887 O O . MET A 1 111 ? -5.513 16.816 14.403 1.00 54.34 111 MET A O 1
ATOM 891 N N . LEU A 1 112 ? -5.006 14.669 14.021 1.00 51.66 112 LEU A N 1
ATOM 892 C CA . LEU A 1 112 ? -3.618 14.913 13.592 1.00 51.66 112 LEU A CA 1
ATOM 893 C C . LEU A 1 112 ? -3.493 15.085 12.067 1.00 51.66 112 LEU A C 1
ATOM 895 O O . LEU A 1 112 ? -2.452 15.542 11.594 1.00 51.66 112 LEU A O 1
ATOM 899 N N . GLY A 1 113 ? -4.548 14.752 11.314 1.00 45.66 113 GLY A N 1
ATOM 900 C CA . GLY A 1 113 ? -4.646 14.899 9.859 1.00 45.66 113 GLY A CA 1
ATOM 901 C C . GLY A 1 113 ? -5.239 16.228 9.379 1.00 45.66 113 GLY A C 1
ATOM 902 O O . GLY A 1 113 ? -5.342 16.435 8.175 1.00 45.66 113 GLY A O 1
ATOM 903 N N . GLY A 1 114 ? -5.592 17.137 10.294 1.00 44.31 114 GLY A N 1
ATOM 904 C CA . GLY A 1 114 ? -6.155 18.448 9.970 1.00 44.31 114 GLY A CA 1
ATOM 905 C C . GLY A 1 114 ? -7.648 18.411 9.618 1.00 44.31 114 GLY A C 1
ATOM 906 O O . GLY A 1 114 ? -8.047 17.958 8.550 1.00 44.31 114 GLY A O 1
ATOM 907 N N . GLY A 1 115 ? -8.449 18.988 10.515 1.00 36.78 115 GLY A N 1
ATOM 908 C CA . GLY A 1 115 ? -9.881 19.272 10.372 1.00 36.78 115 GLY A CA 1
ATOM 909 C C . GLY A 1 115 ? -10.568 19.014 11.715 1.00 36.78 115 GLY A C 1
ATOM 910 O O . GLY A 1 115 ? -10.670 17.866 12.123 1.00 36.78 115 GLY A O 1
ATOM 911 N N . CYS A 1 116 ? -10.989 20.005 12.502 1.00 40.88 116 CYS A N 1
ATOM 912 C CA . CYS A 1 116 ? -11.576 21.306 12.155 1.00 40.88 116 CYS A CA 1
ATOM 913 C C . CYS A 1 116 ? -10.724 22.541 12.480 1.00 40.88 116 CYS A C 1
ATOM 915 O O . CYS A 1 116 ? -9.999 22.525 13.498 1.00 40.88 116 CYS A O 1
#

pLDDT: mean 83.13, std 13.74, range [36.78, 96.0]

Secondary structure (DSSP, 8-state):
-PPPPPGGGHHHHHHHHHHHH--TTS---HHHHHHHHHHHHH---S--SSTTSEEEEEEEEEE-TTSS-EEEEEEEEEEEEE-TTS-EEEEEEEEEEEEE---TTTHHHHTTS---

Radius of gyration: 16.75 Å; chains: 1; bounding box: 45×43×44 Å

Foldseek 3Di:
DPDAAAPVCLQVQLVVLQVVLDDPPDDRDPVSSVVSLVVSLPGDHPADPDPPQKDWDWDWDWDCPVVDTWTKIKTKIKGFDADPVRHTDDIDIDIDMDTHHDDVVCVVVNVVVDDD